Protein AF-A0A7W0LKD3-F1 (afdb_monomer)

pLDDT: mean 89.6, std 9.42, range [57.78, 98.25]

Foldseek 3Di:
DDPVVVVVCCVVPPDDDCVVVLVVLLVLLVVQLVVLVVCPVCQCQQQACPHPQNAQDCVVPVDPPQDAPCRVDPHPVSSVVLSVLLNVLSVCSNVVHVQLVSLVSVLRSLSNSCRGGVPVDDVVSVVSNVVSVVSNVD

Structure (mmCIF, N/CA/C/O backbone):
data_AF-A0A7W0LKD3-F1
#
_entry.id   AF-A0A7W0LKD3-F1
#
loop_
_atom_site.group_PDB
_atom_site.id
_atom_site.type_symbol
_atom_site.label_atom_id
_atom_site.label_alt_id
_atom_site.label_comp_id
_atom_site.label_asym_id
_atom_site.label_entity_id
_atom_site.label_seq_id
_atom_site.pdbx_PDB_ins_code
_atom_site.Cartn_x
_atom_site.Cartn_y
_atom_site.Cartn_z
_atom_site.occupancy
_atom_site.B_iso_or_equiv
_atom_site.auth_seq_id
_atom_site.auth_comp_id
_atom_site.auth_asym_id
_atom_site.auth_atom_id
_atom_site.pdbx_PDB_model_num
ATOM 1 N N . MET A 1 1 ? -18.049 16.480 39.735 1.00 61.50 1 MET A N 1
ATOM 2 C CA . MET A 1 1 ? -17.895 16.551 38.262 1.00 61.50 1 MET A CA 1
ATOM 3 C C . MET A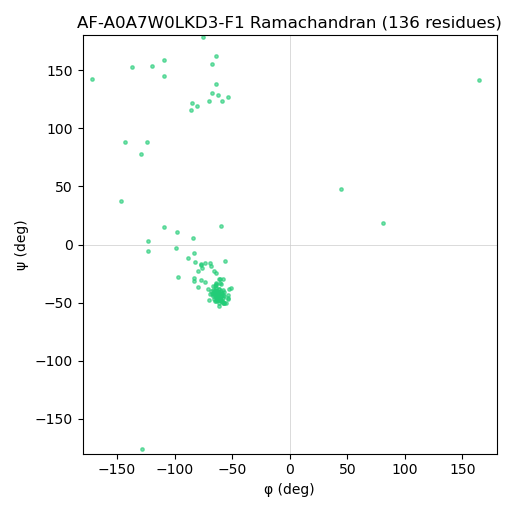 1 1 ? -19.174 17.128 37.670 1.00 61.50 1 MET A C 1
ATOM 5 O O . MET A 1 1 ? -20.250 16.633 37.981 1.00 61.50 1 MET A O 1
ATOM 9 N N . THR A 1 2 ? -19.085 18.212 36.900 1.00 87.88 2 THR A N 1
ATOM 10 C CA . THR A 1 2 ? -20.232 18.855 36.228 1.00 87.88 2 THR A CA 1
ATOM 11 C C . THR A 1 2 ? -20.812 17.953 35.126 1.00 87.88 2 THR A C 1
ATOM 13 O O . THR A 1 2 ? -20.094 17.127 34.565 1.00 87.88 2 THR A O 1
ATOM 16 N N . ARG A 1 3 ? -22.095 18.111 34.753 1.00 88.12 3 ARG A N 1
ATOM 17 C CA . ARG A 1 3 ? -22.699 17.359 33.623 1.00 88.12 3 ARG A CA 1
ATOM 18 C C . ARG A 1 3 ? -21.861 17.451 32.340 1.00 88.12 3 ARG A C 1
ATOM 20 O O . ARG A 1 3 ? -21.717 16.455 31.639 1.00 88.12 3 ARG A O 1
ATOM 27 N N . VAL A 1 4 ? -21.265 18.617 32.089 1.00 91.06 4 VAL A N 1
ATOM 28 C CA . VAL A 1 4 ? -20.391 18.879 30.937 1.00 91.06 4 VAL A CA 1
ATOM 29 C C . VAL A 1 4 ? -19.129 18.017 30.973 1.00 91.06 4 VAL A C 1
ATOM 31 O O . VAL A 1 4 ? -18.816 17.370 29.981 1.00 91.06 4 VAL A O 1
ATOM 34 N N . THR A 1 5 ? -18.440 17.932 32.118 1.00 91.12 5 THR A N 1
ATOM 35 C CA . THR A 1 5 ? -17.231 17.091 32.234 1.00 91.12 5 THR A CA 1
ATOM 36 C C . THR A 1 5 ? -17.551 15.612 32.036 1.00 91.12 5 THR A C 1
ATOM 38 O O . THR A 1 5 ? -16.809 14.925 31.349 1.00 91.12 5 THR A O 1
ATOM 41 N N . ARG A 1 6 ? -18.697 15.126 32.529 1.00 87.44 6 ARG A N 1
ATOM 42 C CA . ARG A 1 6 ? -19.120 13.731 32.316 1.00 87.44 6 ARG A CA 1
ATOM 43 C C . ARG A 1 6 ? -19.458 13.431 30.853 1.00 87.44 6 ARG A C 1
ATOM 45 O O . ARG A 1 6 ? -19.060 12.383 30.356 1.00 87.44 6 ARG A O 1
ATOM 52 N N . ALA A 1 7 ? -20.166 14.335 30.173 1.00 90.38 7 ALA A N 1
ATOM 53 C CA . ALA A 1 7 ? -20.474 14.197 28.750 1.00 90.38 7 ALA A CA 1
ATOM 54 C C . ALA A 1 7 ? -19.201 14.241 27.891 1.00 90.38 7 ALA A C 1
ATOM 56 O O . ALA A 1 7 ? -19.043 13.421 26.992 1.00 90.38 7 ALA A O 1
ATOM 57 N N . TRP A 1 8 ? -18.267 15.135 28.226 1.00 92.25 8 TRP A N 1
ATOM 58 C CA . TRP A 1 8 ? -16.964 15.230 27.574 1.00 92.25 8 TRP A CA 1
ATOM 59 C C . TRP A 1 8 ? -16.155 13.940 27.737 1.00 92.25 8 TRP A C 1
ATOM 61 O O . TRP A 1 8 ? -15.697 13.368 26.752 1.00 92.25 8 TRP A O 1
ATOM 71 N N . THR A 1 9 ? -16.032 13.429 28.967 1.00 91.69 9 THR A N 1
ATOM 72 C CA . THR A 1 9 ? -15.310 12.177 29.224 1.00 91.69 9 THR A CA 1
ATOM 73 C C . THR A 1 9 ? -15.983 10.990 28.534 1.00 91.69 9 THR A C 1
ATOM 75 O O . THR A 1 9 ? -15.308 10.153 27.949 1.00 91.69 9 THR A O 1
ATOM 78 N N . HIS A 1 10 ? -17.313 10.919 28.555 1.00 88.50 10 HIS A N 1
ATOM 79 C CA . HIS A 1 10 ? -18.039 9.843 27.889 1.00 88.50 10 HIS A CA 1
ATOM 80 C C . HIS A 1 10 ? -17.858 9.883 26.366 1.00 88.50 10 HIS A C 1
ATOM 82 O O . HIS A 1 10 ? -17.640 8.848 25.756 1.00 88.50 10 HIS A O 1
ATOM 88 N N . PHE A 1 11 ? -17.910 11.059 25.739 1.00 90.62 11 PHE A N 1
ATOM 89 C CA . PHE A 1 11 ? -17.733 11.177 24.291 1.00 90.62 11 PHE A CA 1
ATOM 90 C C . PHE A 1 11 ? -16.349 10.696 23.829 1.00 90.62 11 PHE A C 1
ATOM 92 O O . PHE A 1 11 ? -16.259 9.927 22.877 1.00 90.62 11 PHE A O 1
ATOM 99 N N . TRP A 1 12 ? -15.284 11.115 24.518 1.00 91.62 12 TRP A N 1
ATOM 100 C CA . TRP A 1 12 ? -13.911 10.803 24.109 1.00 91.62 12 TRP A CA 1
ATOM 101 C C . TRP A 1 12 ? -13.411 9.431 24.567 1.00 91.62 12 TRP A C 1
ATOM 103 O O . TRP A 1 12 ? -12.552 8.854 23.906 1.00 91.62 12 TRP A O 1
ATOM 113 N N . PHE A 1 13 ? -13.914 8.914 25.692 1.00 91.50 13 PHE A N 1
ATOM 114 C CA . PHE A 1 13 ? -13.334 7.739 26.353 1.00 91.50 13 PHE A CA 1
ATOM 115 C C . PHE A 1 13 ? -14.314 6.578 26.554 1.00 91.50 13 PHE A C 1
ATOM 117 O O . PHE A 1 13 ? -13.932 5.574 27.156 1.00 91.50 13 PHE A O 1
ATOM 124 N N . ALA A 1 14 ? -15.565 6.674 26.083 1.00 90.06 14 ALA A N 1
ATOM 125 C CA . ALA A 1 14 ? -16.463 5.523 26.119 1.00 90.06 14 ALA A CA 1
ATOM 126 C C . ALA A 1 14 ? -15.889 4.378 25.261 1.00 90.06 14 ALA A C 1
ATOM 128 O O . ALA A 1 14 ? -15.566 4.599 24.090 1.00 90.06 14 ALA A O 1
ATOM 129 N N . PRO A 1 15 ? -15.784 3.152 25.805 1.00 86.12 15 PRO A N 1
ATOM 130 C CA . PRO A 1 15 ? -15.393 1.988 25.024 1.00 86.12 15 PRO A CA 1
ATOM 131 C C . PRO A 1 15 ? -16.369 1.779 23.863 1.00 86.12 15 PRO A C 1
ATOM 133 O O . PRO A 1 15 ? -17.573 1.650 24.074 1.00 86.12 15 PRO A O 1
ATOM 136 N N . GLN A 1 16 ? -15.845 1.743 22.641 1.00 87.25 16 GLN A N 1
ATOM 137 C CA . GLN A 1 16 ? -16.609 1.439 21.434 1.00 87.25 16 GLN A CA 1
ATOM 138 C C . GLN A 1 16 ? -16.210 0.056 20.907 1.00 87.25 16 GLN A C 1
ATOM 140 O O . GLN A 1 16 ? -15.041 -0.332 21.018 1.00 87.25 16 GLN A O 1
ATOM 145 N N . PRO A 1 17 ? -17.151 -0.707 20.329 1.00 88.06 17 PRO A N 1
ATOM 146 C CA . PRO A 1 17 ? -16.836 -1.986 19.719 1.00 88.06 17 PRO A CA 1
ATOM 147 C C . PRO A 1 17 ? -15.896 -1.789 18.524 1.00 88.06 17 PRO A C 1
ATOM 149 O O . PRO A 1 17 ? -16.073 -0.901 17.693 1.00 88.06 17 PRO A O 1
ATOM 152 N N . THR A 1 18 ? -14.898 -2.661 18.406 1.00 89.00 18 THR A N 1
ATOM 153 C CA . THR A 1 18 ? -13.883 -2.621 17.338 1.00 89.00 18 THR A CA 1
ATOM 154 C C . THR A 1 18 ? -14.335 -3.307 16.043 1.00 89.00 18 THR A C 1
ATOM 156 O O . THR A 1 18 ? -13.557 -3.419 15.095 1.00 89.00 18 THR A O 1
ATOM 159 N N . SER A 1 19 ? -15.594 -3.749 15.972 1.00 91.56 19 SER 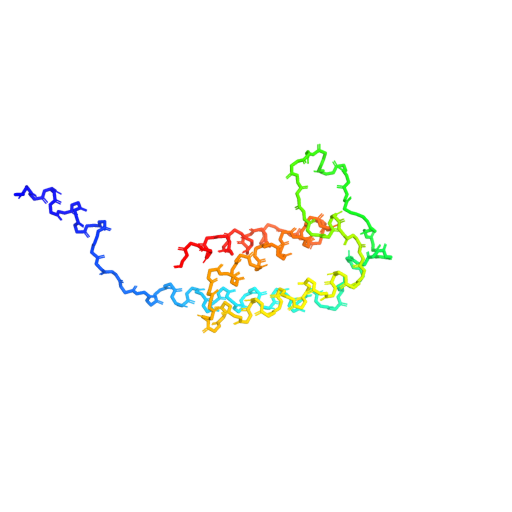A N 1
ATOM 160 C CA . SER A 1 19 ? -16.166 -4.482 14.834 1.00 91.56 19 SER A CA 1
ATOM 161 C C . SER A 1 19 ? -16.111 -3.686 13.530 1.00 91.56 19 SER A C 1
ATOM 163 O O . SER A 1 19 ? -15.726 -4.236 12.501 1.00 91.56 19 SER A O 1
ATOM 165 N N . THR A 1 20 ? -16.409 -2.385 13.567 1.00 91.62 20 THR A N 1
ATOM 166 C CA . THR A 1 20 ? -16.334 -1.506 12.387 1.00 91.62 20 THR A CA 1
ATOM 167 C C . THR A 1 20 ? -14.913 -1.425 11.835 1.00 91.62 20 THR A C 1
ATOM 169 O O . THR A 1 20 ? -14.708 -1.515 10.626 1.00 91.62 20 THR A O 1
ATOM 172 N N . LEU A 1 21 ? -13.916 -1.318 12.717 1.00 91.81 21 LEU A N 1
ATOM 173 C CA . LEU A 1 21 ? -12.509 -1.297 12.322 1.00 91.81 21 LEU A CA 1
ATOM 174 C C . LEU A 1 21 ? -12.075 -2.643 11.726 1.00 91.81 21 LEU A C 1
ATOM 176 O O . LEU A 1 21 ? -11.329 -2.671 10.749 1.00 91.81 21 LEU A O 1
ATOM 180 N N . ALA A 1 22 ? -12.548 -3.756 12.292 1.00 92.62 22 ALA A N 1
ATOM 181 C CA . ALA A 1 22 ? -12.281 -5.088 11.757 1.00 92.62 22 ALA A CA 1
ATOM 182 C C . ALA A 1 22 ? -12.888 -5.270 10.355 1.00 92.62 22 ALA A C 1
ATOM 184 O O . ALA A 1 22 ? -12.190 -5.727 9.452 1.00 92.62 22 ALA A O 1
ATOM 185 N N . LEU A 1 23 ? -14.141 -4.849 10.149 1.00 95.06 23 LEU A N 1
ATOM 186 C CA . LEU A 1 23 ? -14.805 -4.897 8.844 1.00 95.06 23 LEU A CA 1
ATOM 187 C C . LEU A 1 23 ? -14.071 -4.040 7.808 1.00 95.06 23 LEU A C 1
ATOM 189 O O . LEU A 1 23 ? -13.785 -4.514 6.709 1.00 95.06 23 LEU A O 1
ATOM 193 N N . PHE A 1 24 ? -13.720 -2.804 8.178 1.00 95.12 24 PHE A N 1
ATOM 194 C CA . PHE A 1 24 ? -12.947 -1.909 7.321 1.00 95.12 24 PHE A CA 1
ATOM 195 C C . PHE A 1 24 ? -11.617 -2.541 6.909 1.00 95.12 24 PHE A C 1
ATOM 197 O O . PHE A 1 24 ? -11.265 -2.517 5.735 1.00 95.12 24 PHE A O 1
ATOM 204 N N . ARG A 1 25 ? -10.900 -3.161 7.850 1.00 95.00 25 ARG A N 1
ATOM 205 C CA . ARG A 1 25 ? -9.623 -3.821 7.572 1.00 95.00 25 ARG A CA 1
ATOM 206 C C . ARG A 1 25 ? -9.760 -4.973 6.583 1.00 95.00 25 ARG A C 1
ATOM 208 O O . ARG A 1 25 ? -8.930 -5.081 5.688 1.00 95.00 25 ARG A O 1
ATOM 215 N N . ILE A 1 26 ? -10.782 -5.813 6.733 1.00 96.25 26 ILE A N 1
ATOM 216 C CA . ILE A 1 26 ? -11.029 -6.930 5.812 1.00 96.25 26 ILE A CA 1
ATOM 217 C C . ILE A 1 26 ? -11.343 -6.387 4.414 1.00 96.25 26 ILE A C 1
ATOM 219 O O . ILE A 1 26 ? -10.725 -6.805 3.437 1.00 96.25 26 ILE A O 1
ATOM 223 N N . ALA A 1 27 ? -12.247 -5.407 4.322 1.00 97.44 27 ALA A N 1
ATOM 224 C CA . ALA A 1 27 ? -12.617 -4.789 3.051 1.00 97.44 27 ALA A CA 1
ATOM 225 C C . ALA A 1 27 ? -11.415 -4.107 2.373 1.00 97.44 27 ALA A C 1
ATOM 227 O O . ALA A 1 27 ? -11.176 -4.308 1.184 1.00 97.44 27 ALA A O 1
ATOM 228 N N . PHE A 1 28 ? -10.621 -3.353 3.137 1.00 97.62 28 PHE A N 1
ATOM 229 C CA . PHE A 1 28 ? -9.417 -2.693 2.643 1.00 97.62 28 PHE A CA 1
ATOM 230 C C . PHE A 1 28 ? -8.325 -3.693 2.245 1.00 97.62 28 PHE A C 1
ATOM 232 O O . PHE A 1 28 ? -7.720 -3.544 1.189 1.00 97.62 28 PHE A O 1
ATOM 239 N N . GLY A 1 29 ? -8.076 -4.723 3.058 1.00 97.25 29 GLY A N 1
ATOM 240 C CA . GLY A 1 29 ? -7.098 -5.766 2.750 1.00 97.25 29 GLY A CA 1
ATOM 241 C C . GLY A 1 29 ? -7.440 -6.493 1.451 1.00 97.25 29 GLY A C 1
ATOM 242 O O . GLY A 1 29 ? -6.555 -6.727 0.632 1.00 97.25 29 GLY A O 1
ATOM 243 N N . LEU A 1 30 ? -8.728 -6.768 1.220 1.00 98.25 30 LEU A N 1
ATOM 244 C CA . LEU A 1 30 ? -9.216 -7.349 -0.029 1.00 98.25 30 LEU A CA 1
ATOM 245 C C . LEU A 1 30 ? -9.032 -6.385 -1.205 1.00 98.25 30 LEU A C 1
ATOM 247 O O . LEU A 1 30 ? -8.518 -6.789 -2.244 1.00 98.25 30 LEU A O 1
ATOM 251 N N . LEU A 1 31 ? -9.405 -5.113 -1.035 1.00 98.00 31 LEU A N 1
ATOM 252 C CA . LEU A 1 31 ? -9.227 -4.079 -2.055 1.00 98.00 31 LEU A CA 1
ATOM 253 C C . LEU A 1 31 ? -7.754 -3.943 -2.468 1.00 98.00 31 LEU A C 1
ATOM 255 O O . LEU A 1 31 ? -7.447 -3.988 -3.654 1.00 98.00 31 LEU A O 1
ATOM 259 N N . ALA A 1 32 ? -6.845 -3.822 -1.498 1.00 97.56 32 ALA A N 1
ATOM 260 C CA . ALA A 1 32 ? -5.411 -3.696 -1.744 1.00 97.56 32 ALA A CA 1
ATOM 261 C C . ALA A 1 32 ? -4.819 -4.965 -2.381 1.00 97.56 32 ALA A C 1
ATOM 263 O O . ALA A 1 32 ? -3.937 -4.877 -3.236 1.00 97.56 32 ALA A O 1
ATOM 264 N N . LEU A 1 33 ? -5.320 -6.147 -2.005 1.00 98.19 33 LEU A N 1
ATOM 265 C CA . LEU A 1 33 ? -4.919 -7.411 -2.616 1.00 98.19 33 LEU A CA 1
ATOM 266 C C . LEU A 1 33 ? -5.340 -7.478 -4.088 1.00 98.19 33 LEU A C 1
ATOM 268 O O . LEU A 1 33 ? -4.509 -7.781 -4.939 1.00 98.19 33 LEU A O 1
ATOM 272 N N . VAL A 1 34 ? -6.601 -7.159 -4.396 1.00 98.12 34 VAL A N 1
ATOM 273 C CA . VAL A 1 34 ? -7.107 -7.114 -5.777 1.00 98.12 34 VAL A CA 1
ATOM 274 C C . VAL A 1 34 ? -6.330 -6.089 -6.594 1.00 98.12 34 VAL A C 1
ATOM 276 O O . VAL A 1 34 ? -5.861 -6.415 -7.677 1.00 98.12 34 VAL A O 1
ATOM 279 N N . TRP A 1 35 ? -6.124 -4.889 -6.051 1.00 97.06 35 TRP A N 1
ATOM 280 C CA . TRP A 1 35 ? -5.303 -3.853 -6.674 1.00 97.06 35 TRP A CA 1
ATOM 281 C C . TRP A 1 35 ? -3.900 -4.364 -7.029 1.00 97.06 35 TRP A C 1
ATOM 283 O O . TRP A 1 35 ? -3.441 -4.197 -8.156 1.00 97.06 35 TRP A O 1
ATOM 293 N N . THR A 1 36 ? -3.249 -5.065 -6.096 1.00 97.06 36 THR A N 1
ATOM 294 C CA . THR A 1 36 ? -1.913 -5.637 -6.313 1.00 97.06 36 THR A CA 1
ATOM 295 C C . THR A 1 36 ? -1.947 -6.712 -7.398 1.00 97.06 36 THR A C 1
ATOM 297 O O . THR A 1 36 ? -1.104 -6.717 -8.286 1.00 97.06 36 THR A O 1
ATOM 300 N N . LEU A 1 37 ? -2.940 -7.604 -7.383 1.00 97.50 37 LEU A N 1
ATOM 301 C CA . LEU A 1 37 ? -3.086 -8.656 -8.394 1.00 97.50 37 LEU A CA 1
ATOM 302 C C . LEU A 1 37 ? -3.358 -8.099 -9.796 1.00 97.50 37 LEU A C 1
ATOM 304 O O . LEU A 1 37 ? -2.863 -8.659 -10.770 1.00 97.50 37 LEU A O 1
ATOM 308 N N . LEU A 1 38 ? -4.090 -6.987 -9.904 1.00 96.12 38 LEU A N 1
ATOM 309 C CA . LEU A 1 38 ? -4.322 -6.300 -11.177 1.00 96.12 38 LEU A CA 1
ATOM 310 C C . LEU A 1 38 ? -3.040 -5.704 -11.768 1.00 96.12 38 LEU A C 1
ATOM 312 O O . LEU A 1 38 ? -2.958 -5.534 -12.979 1.00 96.12 38 LEU A O 1
ATOM 316 N N . LEU A 1 39 ? -2.026 -5.441 -10.941 1.00 94.00 39 LEU A N 1
ATOM 317 C CA . LEU A 1 39 ? -0.719 -4.974 -11.397 1.00 94.00 39 LEU A CA 1
ATOM 318 C C . LEU A 1 39 ? 0.146 -6.104 -11.987 1.00 94.00 39 LEU A C 1
ATOM 320 O O . LEU A 1 39 ? 1.121 -5.827 -12.680 1.00 94.00 39 LEU A O 1
ATOM 324 N N . ALA A 1 40 ? -0.179 -7.372 -11.706 1.00 94.19 40 ALA A N 1
ATOM 325 C CA . ALA A 1 40 ? 0.655 -8.525 -12.050 1.00 94.19 40 ALA A CA 1
ATOM 326 C C . ALA A 1 40 ? 0.875 -8.751 -13.562 1.00 94.19 40 ALA A C 1
ATOM 328 O O . ALA A 1 40 ? 2.021 -9.023 -13.928 1.00 94.19 40 ALA A O 1
ATOM 329 N N . PRO A 1 41 ? -0.147 -8.656 -14.445 1.00 93.50 41 PRO A N 1
ATOM 330 C CA . PRO A 1 41 ? 0.012 -8.973 -15.869 1.00 93.50 41 PRO A CA 1
ATOM 331 C C . PRO A 1 41 ? 1.024 -8.068 -16.577 1.00 93.50 41 PRO A C 1
ATOM 333 O O . PRO A 1 41 ? 1.824 -8.543 -17.378 1.00 93.50 41 PRO A O 1
ATOM 336 N N . ASP A 1 42 ? 1.031 -6.784 -16.219 1.00 91.62 42 ASP A N 1
ATOM 337 C CA . ASP A 1 42 ? 1.835 -5.757 -16.882 1.00 91.62 42 ASP A CA 1
ATOM 338 C C . ASP A 1 42 ? 2.999 -5.253 -16.011 1.00 91.62 42 ASP A C 1
ATOM 340 O O . ASP A 1 42 ? 3.614 -4.222 -16.295 1.00 91.62 42 ASP A O 1
ATOM 344 N N . LEU A 1 43 ? 3.329 -5.985 -14.941 1.00 90.44 43 LEU A N 1
ATOM 345 C CA . LEU A 1 43 ? 4.290 -5.552 -13.927 1.00 90.44 43 LEU A CA 1
ATOM 346 C C . LEU A 1 43 ? 5.649 -5.193 -14.542 1.00 90.44 43 LEU A C 1
ATOM 348 O O . LEU A 1 43 ? 6.194 -4.114 -14.310 1.00 90.44 43 LEU A O 1
ATOM 352 N N . PHE A 1 44 ? 6.202 -6.082 -15.365 1.00 90.00 44 PHE A N 1
ATOM 353 C CA . PHE A 1 44 ? 7.484 -5.823 -16.016 1.00 90.00 44 PHE A CA 1
ATOM 354 C C . PHE A 1 44 ? 7.343 -4.862 -17.199 1.00 90.00 44 PHE A C 1
ATOM 356 O O . PHE A 1 44 ? 8.237 -4.054 -17.415 1.00 90.00 44 PHE A O 1
ATOM 363 N N . ALA A 1 45 ? 6.208 -4.848 -17.901 1.00 88.94 45 ALA A N 1
ATOM 364 C CA . ALA A 1 45 ? 5.984 -3.904 -18.997 1.00 88.94 45 ALA A CA 1
ATOM 365 C C . ALA A 1 45 ? 6.019 -2.436 -18.522 1.00 88.94 45 ALA A C 1
ATOM 367 O O . ALA A 1 45 ? 6.574 -1.572 -19.205 1.00 88.94 45 ALA A O 1
ATOM 368 N N . PHE A 1 46 ? 5.481 -2.153 -17.330 1.00 88.25 46 PHE A N 1
ATOM 369 C CA . PHE A 1 46 ? 5.409 -0.792 -16.790 1.00 88.25 46 PHE A CA 1
ATOM 370 C C . PHE A 1 46 ? 6.533 -0.418 -15.820 1.00 88.25 46 PHE A C 1
ATOM 372 O O . PHE A 1 46 ? 6.843 0.772 -15.717 1.00 88.25 46 PHE A O 1
ATOM 379 N N . PHE A 1 47 ? 7.125 -1.385 -15.105 1.00 88.38 47 PHE A N 1
ATOM 380 C CA . PHE A 1 47 ? 8.052 -1.109 -13.996 1.00 88.38 47 PHE A CA 1
ATOM 381 C C . PHE A 1 47 ? 9.449 -1.742 -14.145 1.00 88.38 47 PHE A C 1
ATOM 383 O O . PHE A 1 47 ? 10.326 -1.446 -13.326 1.00 88.38 47 PHE A O 1
ATOM 390 N N . SER A 1 48 ? 9.701 -2.570 -15.171 1.00 85.75 48 SER A N 1
ATOM 391 C CA . SER A 1 48 ? 11.053 -3.077 -15.492 1.00 85.75 48 SER A CA 1
ATOM 392 C C . SER A 1 48 ? 11.997 -1.938 -15.896 1.00 85.75 48 SER A C 1
ATOM 394 O O . SER A 1 48 ? 11.568 -0.828 -16.225 1.00 85.75 48 SER A O 1
ATOM 396 N N . ARG A 1 49 ? 13.309 -2.198 -15.856 1.00 81.56 49 ARG A N 1
ATOM 397 C CA . ARG A 1 49 ? 14.313 -1.303 -16.458 1.00 81.56 49 ARG A CA 1
ATOM 398 C C . ARG A 1 49 ? 14.105 -1.119 -17.962 1.00 81.56 49 ARG A C 1
ATOM 400 O O . ARG A 1 49 ? 14.343 -0.020 -18.448 1.00 81.56 49 ARG A O 1
ATOM 407 N N . ASP A 1 50 ? 13.628 -2.154 -18.649 1.00 81.38 50 ASP A N 1
ATOM 408 C CA . ASP A 1 50 ? 13.378 -2.139 -20.097 1.00 81.38 50 ASP A CA 1
ATOM 409 C C . ASP A 1 50 ? 11.897 -1.865 -20.427 1.00 81.38 50 ASP A 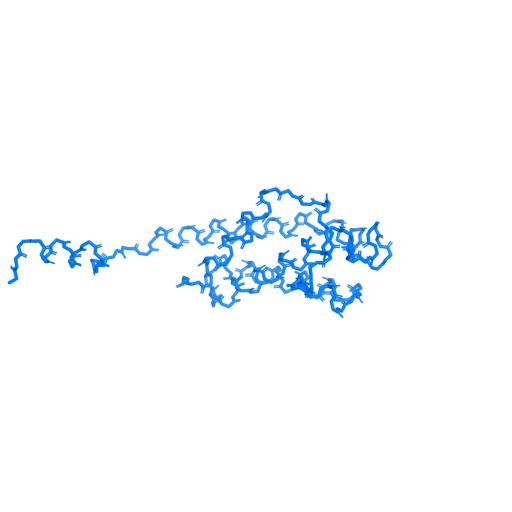C 1
ATOM 411 O O . ASP A 1 50 ? 11.456 -2.022 -21.565 1.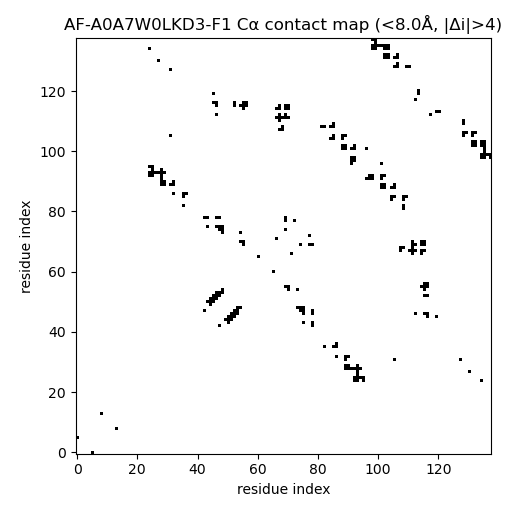00 81.38 50 ASP A O 1
ATOM 415 N N . GLY A 1 51 ? 11.111 -1.470 -19.419 1.00 80.75 51 GLY A N 1
ATOM 416 C CA . GLY A 1 51 ? 9.701 -1.123 -19.568 1.00 80.75 51 GLY A CA 1
ATOM 417 C C . GLY A 1 51 ? 9.479 0.245 -20.218 1.00 80.75 51 GLY A C 1
ATOM 418 O O . GLY A 1 51 ? 10.412 0.998 -20.496 1.00 80.75 51 GLY A O 1
ATOM 419 N N . LEU A 1 52 ? 8.206 0.606 -20.402 1.00 81.50 52 LEU A N 1
ATOM 420 C CA . LEU A 1 52 ? 7.796 1.858 -21.063 1.00 81.50 52 LEU A CA 1
ATOM 421 C C . LEU A 1 52 ? 8.343 3.124 -20.384 1.00 81.50 52 LEU A C 1
ATOM 423 O O . LEU A 1 52 ? 8.559 4.138 -21.046 1.00 81.50 52 LEU A O 1
ATOM 427 N N . VAL A 1 53 ? 8.566 3.065 -19.068 1.00 82.88 53 VAL A N 1
ATOM 428 C CA . VAL A 1 53 ? 9.172 4.139 -18.272 1.00 82.88 53 VAL A CA 1
ATOM 429 C C . VAL A 1 53 ? 10.403 3.568 -17.545 1.00 82.88 53 VAL A C 1
ATOM 431 O O . VAL A 1 53 ? 10.298 3.079 -16.415 1.00 82.88 53 VAL A O 1
ATOM 434 N N . PRO A 1 54 ? 11.591 3.607 -18.188 1.00 76.38 54 PRO A N 1
ATOM 435 C CA . PRO A 1 54 ? 12.804 2.943 -17.695 1.00 76.38 54 PRO A CA 1
ATOM 436 C C . PRO A 1 54 ? 13.286 3.448 -16.333 1.00 76.38 54 PRO A C 1
ATOM 438 O O . PRO A 1 54 ? 13.905 2.717 -15.556 1.00 76.38 54 PRO A O 1
ATOM 441 N N . ARG A 1 55 ? 13.021 4.724 -16.039 1.00 78.44 55 ARG A N 1
ATOM 442 C CA . ARG A 1 55 ? 13.444 5.413 -14.818 1.00 78.44 55 ARG A CA 1
ATOM 443 C C . ARG A 1 55 ? 12.306 6.258 -14.281 1.00 78.44 55 ARG A C 1
ATOM 445 O O . ARG A 1 55 ? 11.459 6.714 -15.042 1.00 78.44 55 ARG A O 1
ATOM 452 N N . GLN A 1 56 ? 12.325 6.475 -12.972 1.00 80.69 56 GLN A N 1
ATOM 453 C CA . GLN A 1 56 ? 11.428 7.424 -12.330 1.00 80.69 56 GLN A CA 1
ATOM 454 C C . GLN A 1 56 ? 11.560 8.798 -13.022 1.00 80.69 56 GLN A C 1
ATOM 456 O O . GLN A 1 56 ? 12.685 9.262 -13.195 1.00 80.69 56 GLN A O 1
ATOM 461 N N . PRO A 1 57 ? 10.455 9.415 -13.477 1.00 78.06 57 PRO A N 1
ATOM 462 C CA . PRO A 1 57 ? 10.519 10.650 -14.251 1.00 78.06 57 PRO A CA 1
ATOM 463 C C . PRO A 1 57 ? 10.953 11.834 -13.379 1.00 78.06 57 PRO A C 1
ATOM 465 O O . PRO A 1 57 ? 10.292 12.151 -12.391 1.00 78.06 57 PRO A O 1
ATOM 468 N N . ASP A 1 58 ? 12.029 12.511 -13.788 1.00 72.69 58 ASP A N 1
ATOM 469 C CA . ASP A 1 58 ? 12.607 13.649 -13.057 1.00 72.69 58 ASP A CA 1
ATOM 470 C C . ASP A 1 58 ? 11.716 14.909 -13.131 1.00 72.69 58 ASP A C 1
ATOM 472 O O . ASP A 1 58 ? 11.520 15.608 -12.142 1.00 72.69 58 ASP A O 1
ATOM 476 N N . TYR A 1 59 ? 11.092 15.167 -14.285 1.00 60.69 59 TYR A N 1
ATOM 477 C CA . TYR A 1 59 ? 10.398 16.430 -14.598 1.00 60.69 59 TYR A CA 1
ATOM 478 C C . TYR A 1 59 ? 9.026 16.615 -13.928 1.00 60.69 59 TYR A C 1
ATOM 480 O O . TYR A 1 59 ? 8.538 17.736 -13.813 1.00 60.69 59 TYR A O 1
ATOM 488 N N . LEU A 1 60 ? 8.378 15.535 -13.483 1.00 60.62 60 LEU A N 1
ATOM 489 C CA . LEU A 1 60 ? 7.148 15.624 -12.681 1.00 60.62 60 LEU A CA 1
ATOM 490 C C . LEU A 1 60 ? 7.452 15.863 -11.194 1.00 60.62 60 LEU A C 1
ATOM 492 O O . LEU A 1 60 ? 6.552 16.202 -10.425 1.00 60.62 60 LEU A O 1
ATOM 496 N N . PHE A 1 61 ? 8.706 15.651 -10.786 1.00 58.75 61 PHE A N 1
ATOM 497 C CA . PHE A 1 61 ? 9.088 15.403 -9.404 1.00 58.75 61 PHE A CA 1
ATOM 498 C C . PHE A 1 61 ? 10.471 15.978 -9.055 1.00 58.75 61 PHE A C 1
ATOM 500 O O . PHE A 1 61 ? 11.152 15.387 -8.222 1.00 58.75 61 PHE A O 1
ATOM 507 N N . GLU A 1 62 ? 10.858 17.155 -9.578 1.00 57.78 62 GLU A N 1
ATOM 508 C CA . GLU A 1 62 ? 12.094 17.897 -9.205 1.00 57.78 62 GLU A CA 1
ATOM 509 C C . GLU A 1 62 ? 12.178 18.296 -7.708 1.00 57.78 62 GLU A C 1
ATOM 511 O O . GLU A 1 62 ? 12.962 19.144 -7.288 1.00 57.78 62 GLU A O 1
ATOM 516 N N . LEU A 1 63 ? 11.348 17.692 -6.866 1.00 63.91 63 LEU A N 1
ATOM 517 C CA . LEU A 1 63 ? 11.313 17.845 -5.430 1.00 63.91 63 LEU A CA 1
ATOM 518 C C . LEU A 1 63 ? 12.326 16.864 -4.810 1.00 63.91 63 LEU A C 1
ATOM 520 O O . LEU A 1 63 ? 12.086 15.653 -4.845 1.00 63.91 63 LEU A O 1
ATOM 524 N N . PRO A 1 64 ? 13.391 17.357 -4.147 1.00 63.72 64 PRO A N 1
ATOM 525 C CA . PRO A 1 64 ? 14.441 16.534 -3.523 1.00 63.72 64 PRO A CA 1
ATOM 526 C C . PRO A 1 64 ? 13.940 15.503 -2.497 1.00 63.72 64 PRO A C 1
ATOM 528 O O . PRO A 1 64 ? 14.681 14.627 -2.064 1.00 63.72 64 PRO A O 1
ATOM 531 N N . TRP A 1 65 ? 12.688 15.634 -2.063 1.00 68.69 65 TRP A N 1
ATOM 532 C CA . TRP A 1 65 ? 12.076 14.897 -0.958 1.00 68.69 65 TRP A CA 1
ATOM 533 C C . TRP A 1 65 ? 11.220 13.710 -1.419 1.00 68.69 65 TRP A C 1
ATOM 535 O O . TRP A 1 65 ? 10.645 13.010 -0.583 1.00 68.69 65 TRP A O 1
ATOM 545 N N . ILE A 1 66 ? 11.064 13.502 -2.731 1.00 74.38 66 ILE A N 1
ATOM 546 C CA . ILE A 1 66 ? 10.251 12.406 -3.263 1.00 74.38 66 ILE A CA 1
ATOM 547 C C . ILE A 1 66 ? 11.060 11.113 -3.232 1.00 74.38 66 ILE A C 1
ATOM 549 O O . ILE A 1 66 ? 12.097 10.983 -3.871 1.00 74.38 66 ILE A O 1
ATOM 553 N N . TRP A 1 67 ? 10.548 10.135 -2.491 1.00 80.19 67 TRP A N 1
ATOM 554 C CA . TRP A 1 67 ? 11.200 8.855 -2.254 1.00 80.19 67 TRP A CA 1
ATOM 555 C C . TRP A 1 67 ? 10.349 7.691 -2.769 1.00 80.19 67 TRP A C 1
ATOM 557 O O . TRP A 1 67 ? 9.121 7.767 -2.838 1.00 80.19 67 TRP A O 1
ATOM 567 N N . GLY A 1 68 ? 11.021 6.593 -3.102 1.00 81.56 68 GLY A N 1
ATOM 568 C CA . GLY A 1 68 ? 10.416 5.323 -3.487 1.00 81.56 68 GLY A CA 1
ATOM 569 C C . GLY A 1 68 ? 11.496 4.253 -3.608 1.00 81.56 68 GLY A C 1
ATOM 570 O O . GLY A 1 68 ? 12.602 4.538 -4.071 1.00 81.56 68 GLY A O 1
ATOM 571 N N . VAL A 1 69 ? 11.195 3.017 -3.202 1.00 82.31 69 VAL A N 1
ATOM 572 C CA . VAL A 1 69 ? 12.178 1.914 -3.198 1.00 82.31 69 VAL A CA 1
ATOM 573 C C . VAL A 1 69 ? 12.746 1.677 -4.604 1.00 82.31 69 VAL A C 1
ATOM 575 O O . VAL A 1 69 ? 13.950 1.497 -4.777 1.00 82.31 69 VAL A O 1
ATOM 578 N N . LEU A 1 70 ? 11.887 1.769 -5.622 1.00 82.75 70 LEU A N 1
ATOM 579 C CA . LEU A 1 70 ? 12.252 1.581 -7.028 1.00 82.75 70 LEU A CA 1
ATOM 580 C C . LEU A 1 70 ? 13.044 2.749 -7.635 1.00 82.75 70 LEU A C 1
ATOM 582 O O . LEU A 1 70 ? 13.632 2.566 -8.701 1.00 82.75 70 LEU A O 1
ATOM 586 N N . GLY A 1 71 ? 13.055 3.918 -6.985 1.00 76.75 71 GLY A N 1
ATOM 587 C CA . GLY A 1 71 ? 13.880 5.064 -7.376 1.00 76.75 71 GLY A CA 1
ATOM 588 C C . GLY A 1 71 ? 15.331 4.923 -6.907 1.00 76.75 71 GLY A C 1
ATOM 589 O O . GLY A 1 71 ? 16.249 5.268 -7.641 1.00 76.75 71 GLY A O 1
ATOM 590 N N . GLY A 1 72 ? 15.547 4.355 -5.712 1.00 72.50 72 GLY A N 1
ATOM 591 C CA . GLY A 1 72 ? 16.888 4.131 -5.154 1.00 72.50 72 GLY A CA 1
ATOM 592 C C . GLY A 1 72 ? 17.578 2.853 -5.648 1.00 72.50 72 GLY A C 1
ATOM 593 O O . GLY A 1 72 ? 18.799 2.825 -5.771 1.00 72.50 72 GLY A O 1
ATOM 594 N N . ALA A 1 73 ? 16.812 1.800 -5.951 1.00 73.75 73 ALA A N 1
ATOM 595 C CA . ALA A 1 73 ? 17.329 0.518 -6.432 1.00 73.75 73 ALA A CA 1
ATOM 596 C C . ALA A 1 73 ? 16.587 0.067 -7.706 1.00 73.75 73 ALA A C 1
ATOM 598 O O . ALA A 1 73 ? 15.701 -0.790 -7.646 1.00 73.75 73 ALA A O 1
ATOM 599 N N . PRO A 1 74 ? 16.912 0.636 -8.881 1.00 70.44 74 PRO A N 1
ATOM 600 C CA . PRO A 1 74 ? 16.259 0.244 -10.124 1.00 70.44 74 PRO A CA 1
ATOM 601 C C . PRO A 1 74 ? 16.655 -1.191 -10.489 1.00 70.44 74 PRO A C 1
ATOM 603 O O . PRO A 1 74 ? 17.840 -1.504 -10.544 1.00 70.44 74 PRO A O 1
ATOM 606 N N . GLY A 1 75 ? 15.701 -2.072 -10.794 1.00 78.88 75 GLY A N 1
ATOM 607 C CA . GLY A 1 75 ? 15.987 -3.432 -11.263 1.00 78.88 75 GLY A CA 1
ATOM 608 C C . GLY A 1 75 ? 14.794 -4.377 -11.191 1.00 78.88 75 GLY A C 1
ATOM 609 O O . GLY A 1 75 ? 14.041 -4.364 -10.225 1.00 78.88 75 GLY A O 1
ATOM 610 N N . ASP A 1 76 ? 14.671 -5.235 -12.192 1.00 85.00 76 ASP A N 1
ATOM 611 C CA . ASP A 1 76 ? 13.633 -6.261 -12.323 1.00 85.00 76 ASP A CA 1
ATOM 612 C C . ASP A 1 76 ? 13.516 -7.193 -11.105 1.00 85.00 76 ASP A C 1
ATOM 614 O O . ASP A 1 76 ? 12.393 -7.398 -10.635 1.00 85.00 76 ASP A O 1
ATOM 618 N N . PRO A 1 77 ? 14.614 -7.693 -10.494 1.00 90.19 77 PRO A N 1
ATOM 619 C CA . PRO A 1 77 ? 14.491 -8.468 -9.261 1.00 90.19 77 PRO A CA 1
ATOM 620 C C . PRO A 1 77 ? 13.934 -7.638 -8.096 1.00 90.19 77 PRO A C 1
ATOM 622 O O . PRO A 1 77 ? 13.190 -8.165 -7.276 1.00 90.19 77 PRO A O 1
ATOM 625 N N . VAL A 1 78 ? 14.238 -6.337 -8.027 1.00 91.00 78 VAL A N 1
ATOM 626 C CA . VAL A 1 78 ? 13.716 -5.449 -6.974 1.00 91.00 78 VAL A CA 1
ATOM 627 C C . VAL A 1 78 ? 12.214 -5.239 -7.150 1.00 91.00 78 VAL A C 1
ATOM 629 O O . VAL A 1 78 ? 11.478 -5.276 -6.168 1.00 91.00 78 VAL A O 1
ATOM 632 N N . VAL A 1 79 ? 11.749 -5.085 -8.393 1.00 92.44 79 VAL A N 1
ATOM 633 C CA . VAL A 1 79 ? 10.318 -4.999 -8.731 1.00 92.44 79 VAL A CA 1
ATOM 634 C C . VAL A 1 79 ? 9.584 -6.264 -8.288 1.00 92.44 79 VAL A C 1
ATOM 636 O O . VAL A 1 79 ? 8.575 -6.167 -7.592 1.00 92.44 79 VAL A O 1
ATOM 639 N N . ALA A 1 80 ? 10.116 -7.443 -8.624 1.00 93.75 80 ALA A N 1
ATOM 640 C CA . ALA A 1 80 ? 9.516 -8.722 -8.252 1.00 93.75 80 ALA A CA 1
ATOM 641 C C . ALA A 1 80 ? 9.465 -8.925 -6.728 1.00 93.75 80 ALA A C 1
ATOM 643 O O . ALA A 1 80 ? 8.433 -9.322 -6.186 1.00 93.75 80 ALA A O 1
ATOM 644 N N . VAL A 1 81 ? 10.557 -8.614 -6.021 1.00 95.31 81 VAL A N 1
ATOM 645 C CA . VAL A 1 81 ? 10.619 -8.711 -4.555 1.00 95.31 81 VAL A CA 1
ATOM 646 C C . VAL A 1 81 ? 9.643 -7.738 -3.903 1.00 95.31 81 VAL A C 1
ATOM 648 O O . VAL A 1 81 ? 8.900 -8.131 -3.007 1.00 95.31 81 VAL A O 1
ATOM 651 N N . LEU A 1 82 ? 9.600 -6.485 -4.360 1.00 95.19 82 LEU A N 1
ATOM 652 C CA . LEU A 1 82 ? 8.683 -5.482 -3.826 1.00 95.19 82 LEU A CA 1
ATOM 653 C C . LEU A 1 82 ? 7.221 -5.882 -4.049 1.00 95.19 82 LEU A C 1
ATOM 655 O O . LEU A 1 82 ? 6.412 -5.757 -3.132 1.00 95.19 82 LEU A O 1
ATOM 659 N N . PHE A 1 83 ? 6.898 -6.402 -5.233 1.00 96.50 83 PHE A N 1
ATOM 660 C CA . PHE A 1 83 ? 5.578 -6.941 -5.542 1.00 96.50 83 PHE A CA 1
ATOM 661 C C . PHE A 1 83 ? 5.209 -8.102 -4.612 1.00 96.50 83 PHE A C 1
ATOM 663 O O . PHE A 1 83 ? 4.128 -8.105 -4.031 1.00 96.50 83 PHE A O 1
ATOM 670 N N . ALA A 1 84 ? 6.118 -9.062 -4.413 1.00 97.38 84 ALA A N 1
ATOM 671 C CA . ALA A 1 84 ? 5.886 -10.200 -3.527 1.00 97.38 84 ALA A CA 1
ATOM 672 C C . ALA A 1 84 ? 5.679 -9.761 -2.066 1.00 97.38 84 ALA A C 1
ATOM 674 O O . ALA A 1 84 ? 4.764 -10.241 -1.397 1.00 97.38 84 ALA A O 1
ATOM 675 N N . VAL A 1 85 ? 6.487 -8.814 -1.578 1.00 97.62 85 VAL A N 1
ATOM 676 C CA . VAL A 1 85 ? 6.333 -8.230 -0.237 1.00 97.62 85 VAL A CA 1
ATOM 677 C C . VAL A 1 85 ? 4.990 -7.518 -0.106 1.00 97.62 85 VAL A C 1
ATOM 679 O O . VAL A 1 85 ? 4.299 -7.718 0.892 1.00 97.62 85 VAL A O 1
ATOM 682 N N . LEU A 1 86 ? 4.600 -6.726 -1.107 1.00 97.81 86 LEU A N 1
ATOM 683 C CA . LEU A 1 86 ? 3.314 -6.035 -1.129 1.00 97.81 86 LEU A CA 1
ATOM 684 C C . LEU A 1 86 ? 2.148 -7.031 -1.099 1.00 97.81 86 LEU A C 1
ATOM 686 O O . LEU A 1 86 ? 1.250 -6.891 -0.273 1.00 97.81 86 LEU A O 1
ATOM 690 N N . LEU A 1 87 ? 2.206 -8.078 -1.922 1.00 98.06 87 LEU A N 1
ATOM 691 C CA . LEU A 1 87 ? 1.196 -9.131 -1.978 1.00 98.06 87 LEU A CA 1
ATOM 692 C C . LEU A 1 87 ? 1.015 -9.812 -0.613 1.00 98.06 87 LEU A C 1
ATOM 694 O O . LEU A 1 87 ? -0.102 -9.911 -0.105 1.00 98.06 87 LEU A O 1
ATOM 698 N N . VAL A 1 88 ? 2.118 -10.231 0.017 1.00 98.25 88 VAL A N 1
ATOM 699 C CA . VAL A 1 88 ? 2.097 -10.846 1.354 1.00 98.25 88 VAL A CA 1
ATOM 700 C C . VAL A 1 88 ? 1.575 -9.862 2.401 1.00 98.25 88 VAL A C 1
ATOM 702 O O . VAL A 1 88 ? 0.775 -10.239 3.257 1.00 98.25 88 VAL A O 1
ATOM 705 N N . ALA A 1 89 ? 1.975 -8.591 2.330 1.00 98.06 89 ALA A N 1
ATOM 706 C CA . ALA A 1 89 ? 1.499 -7.561 3.241 1.00 98.06 89 ALA A CA 1
ATOM 707 C C . ALA A 1 89 ? -0.019 -7.342 3.119 1.00 98.06 89 ALA A C 1
ATOM 709 O O . ALA A 1 89 ? -0.696 -7.262 4.145 1.00 98.06 89 ALA A O 1
ATOM 710 N N . CYS A 1 90 ? -0.578 -7.336 1.904 1.00 97.94 90 CYS A N 1
ATOM 711 C CA . CYS A 1 90 ? -2.024 -7.267 1.681 1.00 97.94 90 CYS A CA 1
ATOM 712 C C . CYS A 1 90 ? -2.759 -8.449 2.327 1.00 97.94 90 CYS A C 1
ATOM 714 O O . CYS A 1 90 ? -3.759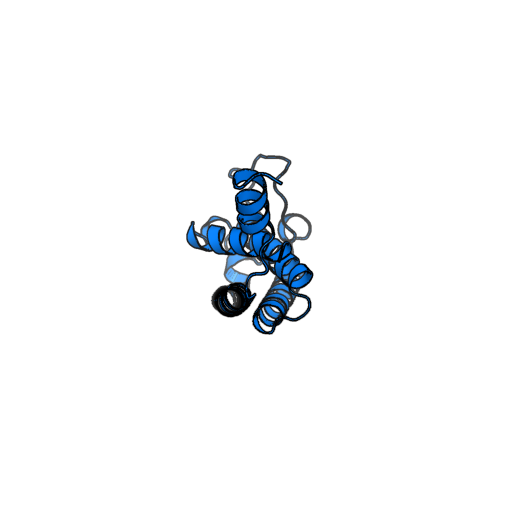 -8.240 3.017 1.00 97.94 90 CYS A O 1
ATOM 716 N N . VAL A 1 91 ? -2.239 -9.676 2.184 1.00 98.12 91 VAL A N 1
ATOM 717 C CA . VAL A 1 91 ? -2.813 -10.860 2.847 1.00 98.12 91 VAL A CA 1
ATOM 718 C C . VAL A 1 91 ? -2.745 -10.724 4.369 1.00 98.12 91 VAL A C 1
ATOM 720 O O . VAL A 1 91 ? -3.741 -10.971 5.045 1.00 98.12 91 VAL A O 1
ATOM 723 N N . CYS A 1 92 ? -1.616 -10.271 4.922 1.00 97.44 92 CYS A N 1
ATOM 724 C CA . CYS A 1 92 ? -1.466 -10.027 6.359 1.00 97.44 92 CYS A CA 1
ATOM 725 C C . CYS A 1 92 ? -2.477 -8.996 6.887 1.00 97.44 92 CYS A C 1
ATOM 727 O O . CYS A 1 92 ? -3.063 -9.209 7.950 1.00 97.44 92 CYS A O 1
ATOM 729 N N . VAL A 1 93 ? -2.727 -7.907 6.147 1.00 97.12 93 VAL A N 1
ATOM 730 C CA . VAL A 1 93 ? -3.771 -6.928 6.494 1.00 97.12 93 VAL A CA 1
ATOM 731 C C . VAL A 1 93 ? -5.151 -7.585 6.475 1.00 97.12 93 VAL A C 1
ATOM 733 O O . VAL A 1 93 ? -5.890 -7.445 7.450 1.00 97.12 93 VAL A O 1
ATOM 736 N N . LEU A 1 94 ? -5.468 -8.336 5.417 1.00 96.94 94 LEU A N 1
ATOM 737 C CA . LEU A 1 94 ? -6.756 -9.008 5.228 1.00 96.94 94 LEU A CA 1
ATOM 738 C C . LEU A 1 94 ? -7.089 -9.978 6.373 1.00 96.94 94 LEU A C 1
ATOM 7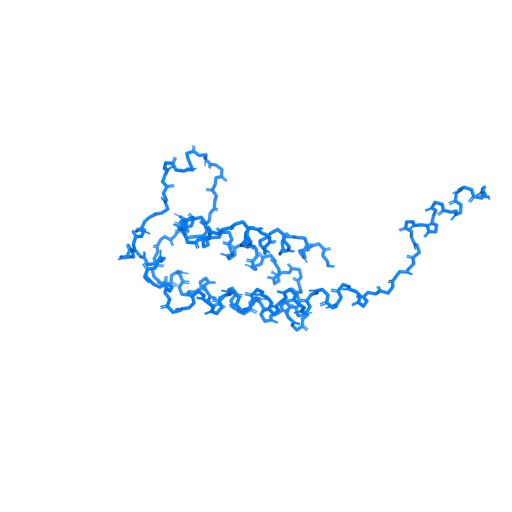40 O O . LEU A 1 94 ? -8.199 -9.940 6.899 1.00 96.94 94 LEU A O 1
ATOM 744 N N . ILE A 1 95 ? -6.127 -10.805 6.797 1.00 96.31 95 ILE A N 1
ATOM 745 C CA . ILE A 1 95 ? -6.322 -11.776 7.891 1.00 96.31 95 ILE A CA 1
ATOM 746 C C . ILE A 1 95 ? -6.139 -11.165 9.290 1.00 96.31 95 ILE A C 1
AT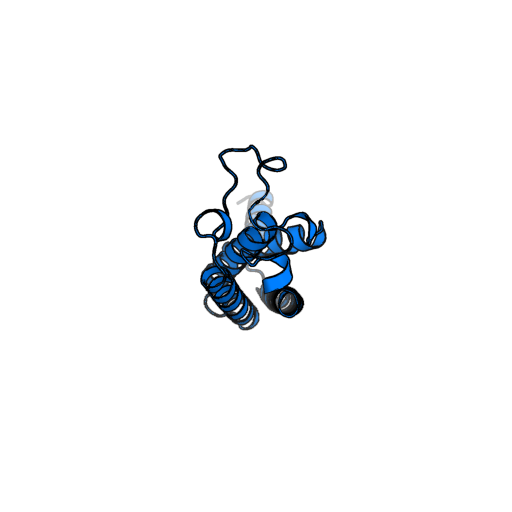OM 748 O O . ILE A 1 95 ? -6.384 -11.830 10.293 1.00 96.31 95 ILE A O 1
ATOM 752 N N . GLY A 1 96 ? -5.683 -9.913 9.384 1.00 94.00 96 GLY A N 1
ATOM 753 C CA . GLY A 1 96 ? -5.450 -9.237 10.659 1.00 94.00 96 GLY A CA 1
ATOM 754 C C . GLY A 1 96 ? -4.121 -9.579 11.350 1.00 94.00 96 GLY A C 1
ATOM 755 O O . GLY A 1 96 ? -3.974 -9.328 12.547 1.00 94.00 96 GLY A O 1
ATOM 756 N N . TYR A 1 97 ? -3.135 -10.124 10.636 1.00 94.81 97 TYR A N 1
ATOM 757 C CA . TYR A 1 97 ? -1.822 -10.453 11.195 1.00 94.81 97 TYR A CA 1
ATOM 758 C C . TYR A 1 97 ? -0.888 -9.237 11.181 1.00 94.81 97 TYR A C 1
ATOM 760 O O . TYR A 1 97 ? -0.603 -8.676 10.125 1.00 94.81 97 TYR A O 1
ATOM 768 N N . ARG A 1 98 ? -0.383 -8.830 12.360 1.00 93.88 98 ARG A N 1
ATOM 769 C CA . ARG A 1 98 ? 0.580 -7.713 12.529 1.00 93.88 98 ARG A CA 1
ATOM 770 C C . ARG A 1 98 ? 0.198 -6.472 11.698 1.00 93.88 98 ARG A C 1
ATOM 772 O O . ARG A 1 98 ? 1.033 -5.876 11.020 1.00 93.88 98 ARG A O 1
ATOM 779 N N . THR A 1 99 ? -1.071 -6.075 11.784 1.00 92.44 99 THR A N 1
ATOM 780 C CA . THR A 1 99 ? -1.737 -5.128 10.870 1.00 92.44 99 THR A CA 1
ATOM 781 C C . THR A 1 99 ? -1.009 -3.808 10.694 1.00 92.44 99 THR A C 1
ATOM 783 O O . THR A 1 99 ? -0.939 -3.314 9.577 1.00 92.44 99 THR A O 1
ATOM 786 N N . ARG A 1 100 ? -0.419 -3.258 11.759 1.00 95.06 100 ARG A N 1
ATOM 787 C CA . ARG A 1 100 ? 0.335 -1.998 11.696 1.00 95.06 100 ARG A CA 1
ATOM 788 C C . ARG A 1 100 ? 1.558 -2.100 10.788 1.00 95.06 100 ARG A C 1
ATOM 790 O O . ARG A 1 100 ? 1.751 -1.263 9.913 1.00 95.06 100 ARG A O 1
ATOM 797 N N . LEU A 1 101 ? 2.350 -3.160 10.966 1.00 97.00 101 LEU A N 1
ATOM 798 C CA . LEU A 1 101 ? 3.543 -3.413 10.153 1.00 97.00 101 LEU A CA 1
ATOM 799 C C . LEU A 1 101 ? 3.160 -3.781 8.720 1.00 97.00 101 LEU A C 1
ATOM 801 O O . LEU A 1 101 ? 3.758 -3.274 7.776 1.00 97.00 101 LEU A O 1
ATOM 805 N N . ALA A 1 102 ? 2.135 -4.618 8.558 1.00 96.94 102 ALA A N 1
ATOM 806 C CA . ALA A 1 102 ? 1.634 -4.995 7.244 1.00 96.94 102 ALA A CA 1
ATOM 807 C C . ALA A 1 102 ? 1.105 -3.773 6.470 1.00 96.94 102 ALA A C 1
ATOM 809 O O . ALA A 1 102 ? 1.452 -3.589 5.310 1.00 96.94 102 ALA A O 1
ATOM 810 N N . SER A 1 103 ? 0.356 -2.879 7.120 1.00 97.12 103 SER A N 1
ATOM 811 C CA . SER A 1 103 ? -0.159 -1.652 6.492 1.00 97.12 103 SER A CA 1
ATOM 812 C C . SER A 1 103 ? 0.960 -0.678 6.131 1.00 97.12 103 SER A C 1
ATOM 814 O O . SER A 1 103 ? 0.902 -0.047 5.079 1.00 97.12 103 SER A O 1
ATOM 816 N N . ALA A 1 104 ? 2.017 -0.602 6.948 1.00 97.56 104 ALA A N 1
ATOM 817 C CA . ALA A 1 104 ? 3.203 0.186 6.622 1.00 97.56 104 ALA A CA 1
ATOM 818 C C . ALA A 1 104 ? 3.916 -0.370 5.379 1.00 97.56 104 ALA A C 1
ATOM 820 O O . ALA A 1 104 ? 4.295 0.397 4.495 1.00 97.56 104 ALA A O 1
ATOM 821 N N . ALA A 1 105 ? 4.039 -1.696 5.268 1.00 97.44 105 ALA A N 1
ATOM 822 C CA . ALA A 1 105 ? 4.588 -2.341 4.078 1.00 97.44 105 ALA A CA 1
ATOM 823 C C . ALA A 1 105 ? 3.710 -2.108 2.834 1.00 97.44 105 ALA A C 1
ATOM 825 O O . ALA A 1 105 ? 4.248 -1.778 1.778 1.00 97.44 105 ALA A O 1
ATOM 826 N N . VAL A 1 106 ? 2.377 -2.191 2.961 1.00 97.69 106 VAL A N 1
ATOM 827 C CA . VAL A 1 106 ? 1.436 -1.853 1.874 1.00 97.69 106 VAL A CA 1
ATOM 828 C C . VAL A 1 106 ? 1.620 -0.404 1.425 1.00 97.69 106 VAL A C 1
ATOM 830 O O . VAL A 1 106 ? 1.777 -0.143 0.235 1.00 97.69 106 VAL A O 1
ATOM 833 N N . PHE A 1 107 ? 1.669 0.537 2.370 1.00 97.50 107 PHE A N 1
ATOM 834 C CA . PHE A 1 107 ? 1.885 1.954 2.084 1.00 97.50 107 PHE A CA 1
ATOM 835 C C . PHE A 1 107 ? 3.192 2.192 1.316 1.00 97.50 107 PHE A C 1
ATOM 837 O O . PHE A 1 107 ? 3.184 2.838 0.269 1.00 97.50 107 PHE A O 1
ATOM 844 N N . VAL A 1 108 ? 4.307 1.638 1.803 1.00 96.38 108 VAL A N 1
ATOM 845 C CA . VAL A 1 108 ? 5.624 1.771 1.159 1.00 96.38 108 VAL A CA 1
ATOM 846 C C . VAL A 1 108 ? 5.633 1.140 -0.235 1.00 96.38 108 VAL A C 1
ATOM 848 O O . VAL A 1 108 ? 6.199 1.724 -1.163 1.00 96.38 108 VAL A O 1
ATOM 851 N N . GLY A 1 109 ? 4.996 -0.023 -0.401 1.00 95.75 109 GLY A N 1
ATOM 852 C CA . GLY A 1 109 ? 4.873 -0.706 -1.687 1.00 95.75 109 GLY A CA 1
ATOM 853 C C . GLY A 1 109 ? 4.116 0.132 -2.714 1.00 95.75 109 GLY A C 1
ATOM 854 O O . GLY A 1 109 ? 4.658 0.411 -3.783 1.00 95.75 109 GLY A O 1
ATOM 855 N N . ILE A 1 110 ? 2.916 0.608 -2.365 1.00 96.00 110 ILE A N 1
ATOM 856 C CA . ILE A 1 110 ? 2.085 1.432 -3.258 1.00 96.00 110 ILE A CA 1
ATOM 857 C C . ILE A 1 110 ? 2.808 2.730 -3.628 1.00 96.00 110 ILE A C 1
ATOM 859 O O . ILE A 1 110 ? 2.917 3.043 -4.810 1.00 96.00 110 ILE A O 1
ATOM 863 N N . VAL A 1 111 ? 3.384 3.446 -2.649 1.00 94.12 111 VAL A N 1
ATOM 864 C CA . VAL A 1 111 ? 4.197 4.650 -2.918 1.00 94.12 111 VAL A CA 1
ATOM 865 C C . VAL A 1 111 ? 5.295 4.341 -3.928 1.00 94.12 111 VAL A C 1
ATOM 867 O O . VAL A 1 111 ? 5.492 5.090 -4.878 1.00 94.12 111 VAL A O 1
ATOM 870 N N . SER A 1 112 ? 6.011 3.236 -3.745 1.00 92.19 112 SER A N 1
ATOM 871 C CA . SER A 1 112 ? 7.145 2.893 -4.600 1.00 92.19 112 SER A CA 1
ATOM 872 C C . SER A 1 112 ? 6.729 2.621 -6.048 1.00 92.19 112 SER A C 1
ATOM 874 O O . SER A 1 112 ? 7.434 3.059 -6.957 1.00 92.19 112 SER A O 1
ATOM 876 N N . PHE A 1 113 ? 5.590 1.959 -6.275 1.00 92.75 113 PHE A N 1
ATOM 877 C CA . PHE A 1 113 ? 5.045 1.754 -7.621 1.00 92.75 113 PHE A CA 1
ATOM 878 C C . PHE A 1 113 ? 4.514 3.054 -8.234 1.00 92.75 113 PHE A C 1
ATOM 880 O O . PHE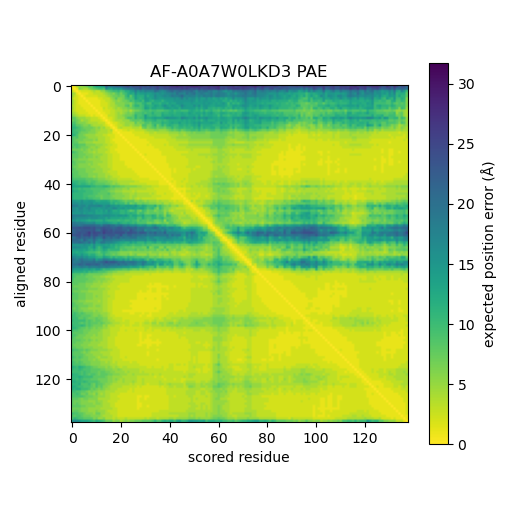 A 1 113 ? 4.908 3.398 -9.349 1.00 92.75 113 PHE A O 1
ATOM 887 N N . GLU A 1 114 ? 3.720 3.829 -7.489 1.00 91.81 114 GLU A N 1
ATOM 888 C CA . GLU A 1 114 ? 3.187 5.121 -7.949 1.00 91.81 114 GLU A CA 1
ATOM 889 C C . GLU A 1 114 ? 4.290 6.100 -8.357 1.00 91.81 114 GLU A C 1
ATOM 891 O O . GLU A 1 114 ? 4.167 6.806 -9.356 1.00 91.81 114 GLU A O 1
ATOM 896 N N . ARG A 1 115 ? 5.389 6.152 -7.595 1.00 88.81 115 ARG A N 1
ATOM 897 C CA . ARG A 1 115 ? 6.524 7.023 -7.923 1.00 88.81 115 ARG A CA 1
ATOM 898 C C . ARG A 1 115 ? 7.335 6.503 -9.100 1.00 88.81 115 ARG A C 1
ATOM 900 O O . ARG A 1 115 ? 7.856 7.318 -9.854 1.00 88.81 115 ARG A O 1
ATOM 907 N N . ARG A 1 116 ? 7.433 5.181 -9.290 1.00 88.38 116 ARG A N 1
ATOM 908 C CA . ARG A 1 116 ? 8.173 4.607 -10.422 1.00 88.38 116 ARG A CA 1
ATOM 909 C C . ARG A 1 116 ? 7.515 4.937 -11.758 1.00 88.38 116 ARG A C 1
ATOM 911 O O . ARG A 1 116 ? 8.232 5.269 -12.696 1.00 88.38 116 ARG A O 1
ATOM 918 N N . ASN A 1 117 ? 6.189 4.848 -11.842 1.00 90.19 117 ASN A N 1
ATOM 919 C CA . ASN A 1 117 ? 5.457 5.184 -13.059 1.00 90.19 117 ASN A CA 1
ATOM 920 C C . ASN A 1 117 ? 4.114 5.862 -12.726 1.00 90.19 117 ASN A C 1
ATOM 922 O O . ASN A 1 117 ? 3.09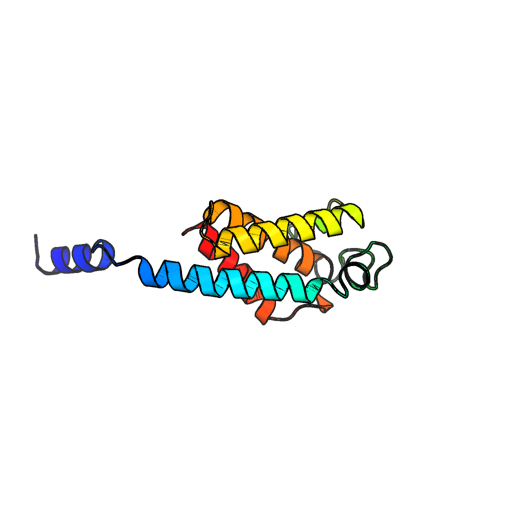5 5.181 -12.609 1.00 90.19 117 ASN A O 1
ATOM 926 N N . PRO A 1 118 ? 4.086 7.199 -12.581 1.00 88.81 118 PRO A N 1
ATOM 927 C CA . PRO A 1 118 ? 2.887 7.927 -12.163 1.00 88.81 118 PRO A CA 1
ATOM 928 C C . PRO A 1 118 ? 1.763 7.910 -13.207 1.00 88.81 118 PRO A C 1
ATOM 930 O O . PRO A 1 118 ? 0.618 8.176 -12.864 1.00 88.81 118 PRO A O 1
ATOM 933 N N . PHE A 1 119 ? 2.068 7.600 -14.470 1.00 89.25 119 PHE A N 1
ATOM 934 C CA . PHE A 1 119 ? 1.109 7.660 -15.577 1.00 89.25 119 PHE A CA 1
ATOM 935 C C . PHE A 1 119 ? 0.130 6.483 -15.608 1.00 89.25 119 PHE A C 1
ATOM 937 O O . PHE A 1 119 ? -0.891 6.555 -16.284 1.00 89.25 119 PHE A O 1
ATOM 944 N N . VAL A 1 120 ? 0.445 5.404 -14.890 1.00 91.06 120 VAL A N 1
ATOM 945 C CA . VAL A 1 120 ? -0.399 4.204 -14.797 1.00 91.06 120 VAL A CA 1
ATOM 946 C C . VAL A 1 120 ? -1.547 4.407 -13.800 1.00 91.06 120 VAL A C 1
ATOM 948 O O . VAL A 1 120 ? -2.570 3.731 -13.884 1.00 91.06 120 VAL A O 1
ATOM 951 N N . PHE A 1 121 ? -1.393 5.346 -12.864 1.00 92.50 121 PHE A N 1
ATOM 952 C CA . PHE A 1 121 ? -2.267 5.489 -11.704 1.00 92.50 121 PHE A CA 1
ATOM 953 C C . PHE A 1 121 ? -3.152 6.736 -11.779 1.00 92.50 121 PHE A C 1
ATOM 955 O O . PHE A 1 121 ? -2.875 7.709 -12.477 1.00 92.50 121 PHE A O 1
ATOM 962 N N . ASN A 1 122 ? -4.236 6.704 -11.015 1.00 93.50 122 ASN A N 1
ATOM 963 C CA . ASN A 1 122 ? -5.240 7.745 -10.888 1.00 93.50 122 ASN A CA 1
ATOM 964 C C . ASN A 1 122 ? -5.490 8.105 -9.407 1.00 93.50 122 ASN A C 1
ATOM 966 O O . ASN A 1 122 ? -4.833 7.624 -8.482 1.00 93.50 122 ASN A O 1
ATOM 970 N N . ALA A 1 123 ? -6.452 9.000 -9.162 1.00 91.81 123 ALA A N 1
ATOM 971 C CA . ALA A 1 123 ? -6.767 9.476 -7.813 1.00 91.81 123 ALA A CA 1
ATOM 972 C C . ALA A 1 123 ? -7.305 8.375 -6.873 1.00 91.81 123 ALA A C 1
ATOM 974 O O . ALA A 1 123 ? -7.168 8.491 -5.655 1.00 91.81 123 ALA A O 1
ATOM 975 N N . GLY A 1 124 ? -7.896 7.308 -7.414 1.00 93.62 124 GLY A N 1
ATOM 976 C CA . GLY A 1 124 ? -8.348 6.144 -6.655 1.00 93.62 124 GLY A CA 1
ATOM 977 C C . GLY A 1 124 ? -7.194 5.382 -6.005 1.00 93.62 124 GLY A C 1
ATOM 978 O O . GLY A 1 124 ? -7.291 5.007 -4.839 1.00 93.62 124 GLY A O 1
ATOM 979 N N . ASP A 1 125 ? -6.068 5.235 -6.700 1.00 94.50 125 ASP A N 1
ATOM 980 C CA . ASP A 1 125 ? -4.868 4.577 -6.166 1.00 94.50 125 ASP A CA 1
ATOM 981 C C . ASP A 1 125 ? -4.283 5.377 -4.992 1.00 94.50 125 ASP A C 1
ATOM 983 O O . ASP A 1 125 ? -3.983 4.832 -3.922 1.00 94.50 125 ASP A O 1
ATOM 987 N N . ALA A 1 126 ? -4.287 6.708 -5.128 1.00 93.44 126 ALA A N 1
ATOM 988 C CA . ALA A 1 126 ? -3.872 7.607 -4.061 1.00 93.44 126 ALA A CA 1
ATOM 989 C C . ALA A 1 126 ? -4.735 7.453 -2.794 1.00 93.44 126 ALA A C 1
ATOM 991 O O . ALA A 1 126 ? -4.208 7.580 -1.684 1.00 93.44 126 ALA A O 1
ATOM 992 N N . LEU A 1 127 ? -6.034 7.144 -2.926 1.00 96.25 127 LEU A N 1
ATOM 993 C CA . LEU A 1 127 ? -6.896 6.841 -1.779 1.00 96.25 127 LEU A CA 1
ATOM 994 C C . LEU A 1 127 ? -6.476 5.539 -1.093 1.00 96.25 127 LEU A C 1
ATOM 996 O O . LEU A 1 127 ? -6.415 5.507 0.136 1.00 96.25 127 LEU A O 1
ATOM 1000 N N . ILE A 1 128 ? -6.139 4.488 -1.849 1.00 96.75 128 ILE A N 1
ATOM 1001 C CA . ILE A 1 128 ? -5.660 3.215 -1.281 1.00 96.75 128 ILE A CA 1
ATOM 1002 C C . ILE A 1 128 ? -4.389 3.450 -0.464 1.00 96.75 128 ILE A C 1
ATOM 1004 O O . ILE A 1 128 ? -4.294 2.992 0.677 1.00 96.75 128 ILE A O 1
ATOM 1008 N N . ARG A 1 129 ? -3.452 4.245 -0.991 1.00 96.00 129 ARG A N 1
ATOM 1009 C CA . ARG A 1 129 ? -2.250 4.658 -0.259 1.00 96.00 129 ARG A CA 1
ATOM 1010 C C . ARG A 1 129 ? -2.582 5.386 1.048 1.00 96.00 129 ARG A C 1
ATOM 1012 O O . ARG A 1 129 ? -2.018 5.062 2.091 1.00 96.00 129 ARG A O 1
ATOM 1019 N N . VAL A 1 130 ? -3.472 6.378 1.016 1.00 96.62 130 VAL A N 1
ATOM 1020 C CA . VAL A 1 130 ? -3.836 7.160 2.214 1.00 96.62 130 VAL A CA 1
ATOM 1021 C C . VAL A 1 130 ? -4.541 6.285 3.256 1.00 96.62 130 VAL A C 1
ATOM 1023 O O . VAL A 1 130 ? -4.243 6.378 4.446 1.00 96.62 130 VAL A O 1
ATOM 1026 N N . MET A 1 131 ? -5.419 5.379 2.825 1.00 96.88 131 MET A N 1
ATOM 1027 C CA . MET A 1 131 ? -6.060 4.407 3.713 1.00 96.88 131 MET A CA 1
ATOM 1028 C C . MET A 1 131 ? -5.042 3.453 4.354 1.00 96.88 131 MET A C 1
ATOM 1030 O O . MET A 1 131 ? -5.129 3.200 5.558 1.00 96.88 131 MET A O 1
ATOM 1034 N N . ALA A 1 132 ? -4.040 2.985 3.597 1.00 96.69 132 ALA A N 1
ATOM 1035 C CA . ALA A 1 132 ? -2.943 2.177 4.137 1.00 96.69 132 ALA A CA 1
ATOM 1036 C C . ALA A 1 132 ? -2.194 2.924 5.249 1.00 96.69 132 ALA A C 1
ATOM 1038 O O . ALA A 1 132 ? -1.924 2.349 6.302 1.00 96.69 132 ALA A O 1
ATOM 1039 N N . LEU A 1 133 ? -1.911 4.217 5.040 1.00 96.81 133 LEU A N 1
ATOM 1040 C CA . LEU A 1 133 ? -1.243 5.064 6.028 1.00 96.81 133 LEU A CA 1
ATOM 1041 C C . LEU A 1 133 ? -2.052 5.173 7.326 1.00 96.81 133 LEU A C 1
ATOM 1043 O O . LEU A 1 133 ? -1.495 5.005 8.408 1.00 96.81 133 LEU A O 1
ATOM 1047 N N . TYR A 1 134 ? -3.364 5.402 7.237 1.00 95.75 134 TYR A N 1
ATOM 1048 C CA . TYR A 1 134 ? -4.211 5.458 8.431 1.00 95.75 134 TYR A CA 1
ATOM 1049 C C . TYR A 1 134 ? -4.269 4.120 9.175 1.00 95.75 134 TYR A C 1
ATOM 1051 O O . TYR A 1 134 ? -4.275 4.105 10.406 1.00 95.75 134 TYR A O 1
ATOM 1059 N N . LEU A 1 135 ? -4.234 2.990 8.464 1.00 95.00 135 LEU A N 1
ATOM 1060 C CA . LEU A 1 135 ? -4.210 1.664 9.087 1.00 95.00 135 LEU A CA 1
ATOM 1061 C C . LEU A 1 135 ? -2.907 1.333 9.822 1.00 95.00 135 LEU A C 1
ATOM 1063 O O . LEU A 1 135 ? -2.910 0.438 10.665 1.00 95.00 135 LEU A O 1
ATOM 1067 N N . VAL A 1 136 ? -1.818 2.069 9.584 1.00 95.94 136 VAL A N 1
ATOM 1068 C CA . VAL A 1 136 ? -0.602 1.965 10.412 1.00 95.94 136 VAL A CA 1
ATOM 1069 C C . VAL A 1 136 ? -0.891 2.337 11.872 1.00 95.94 136 VAL A C 1
ATOM 1071 O O . VAL A 1 136 ? -0.253 1.808 12.783 1.00 95.94 136 VAL A O 1
ATOM 1074 N N . LEU A 1 137 ? -1.867 3.221 12.102 1.00 92.62 137 LEU A N 1
ATOM 1075 C CA . LEU A 1 137 ? -2.236 3.723 13.427 1.00 92.62 137 LEU A CA 1
ATOM 1076 C C . LEU A 1 137 ? -3.288 2.860 14.140 1.00 92.62 137 LEU A C 1
ATOM 1078 O O . LEU A 1 137 ? -3.519 3.057 15.333 1.00 92.62 137 LEU A O 1
ATOM 1082 N N . ALA A 1 138 ? -3.913 1.917 13.428 1.00 82.94 138 ALA A N 1
ATOM 1083 C CA . ALA A 1 138 ? -4.928 1.008 13.962 1.00 82.94 138 ALA A CA 1
ATOM 1084 C C . ALA A 1 138 ? -4.289 -0.102 14.810 1.00 82.94 138 ALA A C 1
ATOM 1086 O O . ALA A 1 138 ? -4.559 -0.178 16.028 1.00 82.94 138 ALA A O 1
#

Sequence (138 aa):
MTRVTRAWTHFWFAPQPTSTLALFRIAFGLLALVWTLLLAPDLFAFFSRDGLVPRQPDYLFELPWIWGVLGGAPGDPVVAVLFAVLLVACVCVLIGYRTRLASAAVFVGIVSFERRNPFVFNAGDALIRVMALYLVLA

Radius of gyration: 18.75 Å; Cα contacts (8 Å, |Δi|>4): 151; chains: 1; bounding box: 40×31×59 Å

Nearest PDB structures (foldseek):
  7uwa-assembly1_i  TM=2.401E-01  e=3.757E+00  Citrus x limon
  7uwb-assembly1_m  TM=2.643E-01  e=4.849E+00  Citrus x limon

Mean predicted aligned error: 5.83 Å

Solvent-accessible surface area (backbone atoms only — not comparable to full-atom values): 7476 Å² total; per-residue (Å²): 133,55,73,65,56,53,52,52,49,44,72,79,65,53,91,72,83,61,60,65,59,52,52,50,38,35,55,48,15,48,52,51,35,52,56,52,58,69,45,56,88,49,40,55,54,48,63,15,56,88,19,84,39,52,56,52,62,57,88,89,49,82,49,95,82,74,76,31,65,49,66,79,48,74,40,55,71,50,50,54,51,46,49,52,52,26,48,53,18,18,52,27,26,37,77,59,48,64,34,35,63,18,18,46,45,34,25,53,38,47,44,15,51,45,53,33,39,55,87,83,59,56,75,69,56,55,48,56,36,53,53,24,53,58,40,40,76,105

Secondary structure (DSSP, 8-state):
--HHHHHHHHHHHS---THHHHHHHHHHHHHHHHHHHHTSTTHHHHHSTTSSS-S--STT---TT---HHHHS-SHHHHHHHHHHHHHHHHHHHHTSSHHHHHHHHHHHHHHHHHH-GGG--HHHHHHHHHHHHHTT-